Protein AF-A0A392V4J9-F1 (afdb_monomer_lite)

Radius of gyration: 17.11 Å; chains: 1; bounding box: 36×33×45 Å

Organism: NCBI:txid97028

Sequence (66 aa):
MENAIDVWNDLKERFSQADLIRIAELQQELHALKQDSRTVTEFYSGLKLIWEELEIYLPMPNCSCR

pLDDT: mean 89.19, std 9.75, range [51.12, 98.06]

Secondary structure (DSSP, 8-state):
--SHHHHHHHHHHHHHHHHHHHHHHHHHHHHH---TTS-HHHHHHHHHHHHHHHHHHSPPP-----

Foldseek 3Di:
DPDPVVVVVVVCVVVVVVLVVVLVVLVVQLVPQDCPVPDPVVSVVSNVVSVVVNCVSVPDPPPPPD

InterPro domains:
  IPR005162 Retrotransposon-derived protein PEG10, N-terminal capsid-like domain [PF03732] (4-55)

Structure (mmCIF, N/CA/C/O backbone):
data_AF-A0A392V4J9-F1
#
_entry.id   AF-A0A392V4J9-F1
#
loop_
_atom_site.group_PDB
_atom_site.id
_atom_site.type_symbol
_atom_site.label_atom_id
_atom_site.label_alt_id
_atom_site.label_comp_id
_atom_site.label_asym_id
_atom_site.label_entity_id
_atom_site.label_seq_id
_atom_site.pdbx_PDB_ins_code
_atom_site.Cartn_x
_atom_site.Cartn_y
_atom_site.Cartn_z
_atom_site.occupancy
_atom_site.B_iso_or_equiv
_atom_site.auth_seq_id
_atom_site.auth_comp_id
_atom_site.auth_asym_id
_atom_site.auth_atom_id
_atom_site.pdbx_PDB_model_num
ATOM 1 N N . MET A 1 1 ? 20.524 -3.801 -26.955 1.00 60.91 1 MET A N 1
ATOM 2 C CA . MET A 1 1 ? 20.825 -2.769 -25.942 1.00 60.91 1 MET A CA 1
ATOM 3 C C . MET A 1 1 ? 22.098 -2.078 -26.380 1.00 60.91 1 MET A C 1
ATOM 5 O O . MET A 1 1 ? 23.178 -2.518 -26.010 1.00 60.91 1 MET A O 1
ATOM 9 N N . GLU A 1 2 ? 21.975 -1.078 -27.248 1.00 75.69 2 GLU A N 1
ATOM 10 C CA . GLU A 1 2 ? 23.137 -0.371 -27.816 1.00 75.69 2 GLU A CA 1
ATOM 11 C C . GLU A 1 2 ? 23.254 1.070 -27.298 1.00 75.69 2 GLU A C 1
ATOM 13 O O . GLU A 1 2 ? 24.262 1.732 -27.526 1.00 75.69 2 GLU A O 1
ATOM 18 N N . ASN A 1 3 ? 22.267 1.555 -26.538 1.00 89.44 3 ASN A N 1
ATOM 19 C CA . ASN A 1 3 ? 22.310 2.863 -25.891 1.00 89.44 3 ASN A CA 1
ATOM 20 C C . ASN A 1 3 ? 21.558 2.860 -24.542 1.00 89.44 3 ASN A C 1
ATOM 22 O O . ASN A 1 3 ? 20.834 1.922 -24.206 1.00 89.44 3 ASN A O 1
ATOM 26 N N . ALA A 1 4 ? 21.733 3.929 -23.759 1.00 90.81 4 ALA A N 1
ATOM 27 C CA . ALA A 1 4 ? 21.128 4.066 -22.431 1.00 90.81 4 ALA A CA 1
ATOM 28 C C . ALA A 1 4 ? 19.585 4.058 -22.444 1.00 90.81 4 ALA A C 1
ATOM 30 O O . ALA A 1 4 ? 18.972 3.659 -21.456 1.00 90.81 4 ALA A O 1
ATOM 31 N N . ILE A 1 5 ? 18.956 4.466 -23.552 1.00 92.56 5 ILE A N 1
ATOM 32 C CA . ILE A 1 5 ? 17.494 4.500 -23.693 1.00 92.56 5 ILE A CA 1
ATOM 33 C C . ILE A 1 5 ? 16.939 3.077 -23.800 1.00 92.56 5 ILE A C 1
ATOM 35 O O . ILE A 1 5 ? 15.941 2.773 -23.154 1.00 92.56 5 ILE A O 1
ATOM 39 N N . ASP A 1 6 ? 17.600 2.187 -24.542 1.00 93.94 6 ASP A N 1
ATOM 40 C CA . ASP A 1 6 ? 17.185 0.782 -24.649 1.00 93.94 6 ASP A CA 1
ATOM 41 C C . ASP A 1 6 ? 17.205 0.085 -23.283 1.00 93.94 6 ASP A C 1
ATOM 43 O O . ASP A 1 6 ? 16.283 -0.652 -22.943 1.00 93.94 6 ASP A O 1
ATOM 47 N N . VAL A 1 7 ? 18.254 0.341 -22.491 1.00 91.88 7 VAL A N 1
ATOM 48 C CA . VAL A 1 7 ? 18.399 -0.208 -21.134 1.00 91.88 7 VAL A CA 1
ATOM 49 C C . VAL A 1 7 ? 17.305 0.345 -20.221 1.00 91.88 7 VAL A C 1
ATOM 51 O O . VAL A 1 7 ? 16.671 -0.411 -19.492 1.00 91.88 7 VAL A O 1
ATOM 54 N N . TRP A 1 8 ? 17.041 1.653 -20.280 1.00 91.88 8 TRP A N 1
ATOM 55 C CA . TRP A 1 8 ? 15.960 2.273 -19.514 1.00 91.88 8 TRP A CA 1
ATOM 56 C C . TRP A 1 8 ? 14.581 1.710 -19.880 1.00 91.88 8 TRP A C 1
ATOM 58 O O . TRP A 1 8 ? 13.770 1.454 -18.993 1.00 91.88 8 TRP A O 1
ATOM 68 N N . ASN A 1 9 ? 14.317 1.486 -21.167 1.00 90.44 9 ASN A N 1
ATOM 69 C CA . ASN A 1 9 ? 13.045 0.940 -21.631 1.00 90.44 9 ASN A CA 1
ATOM 70 C C . ASN A 1 9 ? 12.845 -0.517 -21.194 1.00 90.44 9 ASN A C 1
ATOM 72 O O . ASN A 1 9 ? 11.756 -0.839 -20.730 1.00 90.44 9 ASN A O 1
ATOM 76 N N . ASP A 1 10 ? 13.877 -1.365 -21.267 1.00 90.44 10 ASP A N 1
ATOM 77 C CA . ASP A 1 10 ? 13.814 -2.749 -20.765 1.00 90.44 10 ASP A CA 1
ATOM 78 C C . ASP A 1 10 ? 13.561 -2.786 -19.248 1.00 90.44 10 ASP A C 1
ATOM 80 O O . ASP A 1 10 ? 12.702 -3.531 -18.777 1.00 90.44 10 ASP A O 1
ATOM 84 N N . LEU A 1 11 ? 14.237 -1.924 -18.477 1.00 87.69 11 LEU A N 1
ATOM 85 C CA . LEU A 1 11 ? 13.972 -1.782 -17.043 1.00 87.69 11 LEU A CA 1
ATOM 86 C C . LEU A 1 11 ? 12.526 -1.342 -16.800 1.00 87.69 11 LEU A C 1
ATOM 88 O O . LEU A 1 11 ? 11.810 -1.975 -16.027 1.00 87.69 11 LEU A O 1
ATOM 92 N N . LYS A 1 12 ? 12.065 -0.295 -17.488 1.00 85.31 12 LYS A N 1
ATOM 93 C CA . LYS A 1 12 ? 10.695 0.197 -17.349 1.00 85.31 12 LYS A CA 1
ATOM 94 C C . LYS A 1 12 ? 9.670 -0.880 -17.699 1.00 85.31 12 LYS A C 1
ATOM 96 O O . LYS A 1 12 ? 8.704 -1.036 -16.966 1.00 85.31 12 LYS A O 1
ATOM 101 N N . GLU A 1 13 ? 9.863 -1.641 -18.770 1.00 86.94 13 GLU A N 1
ATOM 102 C CA . GLU A 1 13 ? 8.946 -2.714 -19.161 1.00 86.94 13 GLU A CA 1
ATOM 103 C C . GLU A 1 13 ? 8.862 -3.807 -18.087 1.00 86.94 13 GLU A C 1
ATOM 105 O O . GLU A 1 13 ? 7.763 -4.183 -17.678 1.00 86.94 13 GLU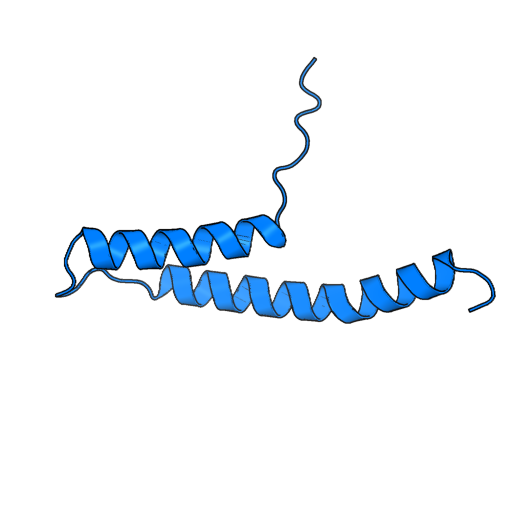 A O 1
ATOM 110 N N . ARG A 1 14 ? 10.008 -4.257 -17.562 1.00 86.38 14 ARG A N 1
ATOM 111 C CA . ARG A 1 14 ? 10.058 -5.295 -16.522 1.00 86.38 14 ARG A CA 1
ATOM 112 C C . ARG A 1 14 ? 9.476 -4.827 -15.194 1.00 86.38 14 ARG A C 1
ATOM 114 O O . ARG A 1 14 ? 8.704 -5.557 -14.577 1.00 86.38 14 ARG A O 1
ATOM 121 N N . PHE A 1 15 ? 9.842 -3.626 -14.752 1.00 81.00 15 PHE A N 1
ATOM 122 C CA . PHE A 1 15 ? 9.421 -3.109 -13.452 1.00 81.00 15 PHE A CA 1
ATOM 123 C C . PHE A 1 15 ? 7.999 -2.537 -13.477 1.00 81.00 15 PHE A C 1
ATOM 125 O O . PHE A 1 15 ? 7.294 -2.698 -12.491 1.00 81.00 15 PHE A O 1
ATOM 132 N N . SER A 1 16 ? 7.504 -2.030 -14.613 1.00 80.38 16 SER A N 1
ATOM 133 C CA . SER A 1 16 ? 6.115 -1.546 -14.721 1.00 80.38 16 SER A CA 1
ATOM 134 C C . SER A 1 16 ? 5.065 -2.625 -14.445 1.00 80.38 16 SER A C 1
ATOM 136 O O . SER A 1 16 ? 3.999 -2.326 -13.916 1.00 80.38 16 SER A O 1
ATOM 138 N N . GLN A 1 17 ? 5.347 -3.892 -14.765 1.00 75.88 17 GLN A N 1
ATOM 139 C CA . GLN A 1 17 ? 4.447 -4.999 -14.427 1.00 75.88 17 GLN A CA 1
ATOM 140 C C . GLN A 1 17 ? 4.430 -5.272 -12.920 1.00 75.88 17 GLN A C 1
ATOM 142 O O . GLN A 1 17 ? 3.364 -5.502 -12.351 1.00 75.88 17 GLN A O 1
ATOM 147 N N . ALA A 1 18 ? 5.597 -5.221 -12.271 1.00 76.81 18 ALA A N 1
ATOM 148 C CA . ALA A 1 18 ? 5.699 -5.336 -10.819 1.00 76.81 18 ALA A CA 1
ATOM 149 C C . ALA A 1 18 ? 4.997 -4.159 -10.119 1.00 76.81 18 ALA A C 1
ATOM 151 O O . ALA A 1 18 ? 4.287 -4.375 -9.138 1.00 76.81 18 ALA A O 1
ATOM 152 N N . ASP A 1 19 ? 5.104 -2.951 -10.679 1.00 86.69 19 ASP A N 1
ATOM 153 C CA . ASP A 1 19 ? 4.387 -1.767 -10.204 1.00 86.69 19 ASP A CA 1
ATOM 154 C C . ASP A 1 19 ? 2.865 -1.983 -10.270 1.00 86.69 19 ASP A C 1
ATOM 156 O O . ASP A 1 19 ? 2.167 -1.720 -9.296 1.00 86.69 19 ASP A O 1
ATOM 160 N N . LEU A 1 20 ? 2.332 -2.544 -11.366 1.00 89.25 20 LEU A N 1
ATOM 161 C CA . LEU A 1 20 ? 0.898 -2.860 -11.485 1.00 89.25 20 LEU A CA 1
ATOM 162 C C . LEU A 1 20 ? 0.419 -3.881 -10.444 1.00 89.25 20 LEU A C 1
ATOM 164 O O . LEU A 1 20 ? -0.681 -3.735 -9.909 1.00 89.25 20 LEU A O 1
ATOM 168 N N . ILE A 1 21 ? 1.229 -4.903 -10.152 1.00 91.00 21 ILE A N 1
ATOM 169 C CA . ILE A 1 21 ? 0.919 -5.883 -9.101 1.00 91.00 21 ILE A CA 1
ATOM 170 C C . ILE A 1 21 ? 0.867 -5.180 -7.744 1.00 91.00 21 ILE A C 1
ATOM 172 O O . ILE A 1 21 ? -0.119 -5.333 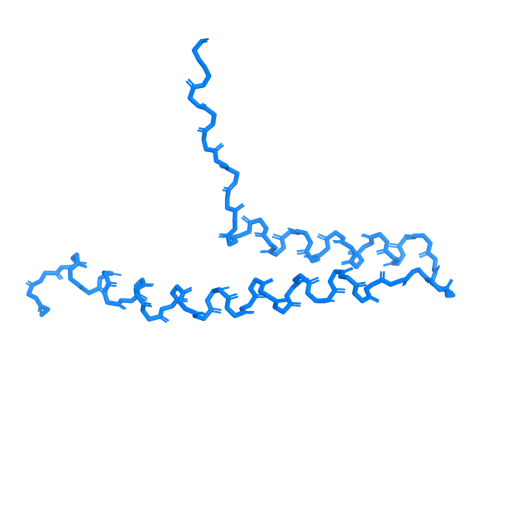-7.024 1.00 91.00 21 ILE A O 1
ATOM 176 N N . ARG A 1 22 ? 1.869 -4.352 -7.424 1.00 92.81 22 ARG A N 1
ATOM 177 C CA . ARG A 1 22 ? 1.910 -3.631 -6.147 1.00 92.81 22 ARG A CA 1
ATOM 178 C C . ARG A 1 22 ? 0.748 -2.649 -5.997 1.00 92.81 22 ARG A C 1
ATOM 180 O O . ARG A 1 22 ? 0.146 -2.580 -4.931 1.00 92.81 22 ARG A O 1
ATOM 187 N N . ILE A 1 23 ? 0.368 -1.944 -7.064 1.00 93.75 23 ILE A N 1
ATOM 188 C CA . ILE A 1 23 ? -0.829 -1.086 -7.072 1.00 93.75 23 ILE A CA 1
ATOM 189 C C . ILE A 1 23 ? -2.083 -1.905 -6.739 1.00 93.75 23 ILE A C 1
ATOM 191 O O . ILE A 1 23 ? -2.901 -1.465 -5.932 1.00 93.75 23 ILE A O 1
ATOM 195 N N . ALA A 1 24 ? -2.246 -3.090 -7.335 1.00 94.62 24 ALA A N 1
ATOM 196 C CA . ALA A 1 24 ? -3.399 -3.946 -7.070 1.00 94.62 24 ALA A CA 1
ATOM 197 C C . ALA A 1 24 ? -3.423 -4.454 -5.617 1.00 94.62 24 ALA A C 1
ATOM 199 O O . ALA A 1 24 ? -4.485 -4.472 -4.994 1.00 94.62 24 ALA A O 1
ATOM 200 N N . GLU A 1 25 ? -2.267 -4.818 -5.057 1.00 95.88 25 GLU A N 1
ATOM 201 C CA . GLU A 1 25 ? -2.130 -5.181 -3.640 1.00 95.88 25 GLU A CA 1
ATOM 202 C C . GLU A 1 25 ? -2.521 -4.017 -2.725 1.00 95.88 25 GLU A C 1
ATOM 204 O O . GLU A 1 25 ? -3.371 -4.184 -1.854 1.00 95.88 25 GLU A O 1
ATOM 209 N N . LEU A 1 26 ? -1.992 -2.815 -2.971 1.00 96.31 26 LEU A N 1
ATOM 210 C CA . LEU A 1 26 ? -2.324 -1.610 -2.205 1.00 96.31 26 LEU A CA 1
ATOM 211 C C . LEU A 1 26 ? -3.819 -1.274 -2.271 1.00 96.31 26 LEU A C 1
ATOM 213 O O . LEU A 1 26 ? -4.421 -0.902 -1.265 1.00 96.31 26 LEU A O 1
ATOM 217 N N . GLN A 1 27 ? -4.451 -1.442 -3.435 1.00 95.62 27 GLN A N 1
ATOM 218 C CA . GLN A 1 27 ? -5.900 -1.283 -3.580 1.00 95.62 27 GLN A CA 1
ATOM 219 C C . GLN A 1 27 ? -6.668 -2.317 -2.749 1.00 95.62 27 GLN A C 1
ATOM 221 O O . GLN A 1 27 ? -7.659 -1.974 -2.104 1.00 95.62 27 GLN A O 1
ATOM 226 N N . GLN A 1 28 ? -6.221 -3.574 -2.723 1.00 97.38 28 GLN A N 1
ATOM 227 C CA . GLN A 1 28 ? -6.824 -4.605 -1.876 1.00 97.38 28 GLN A CA 1
ATOM 228 C C . GLN A 1 28 ? -6.644 -4.303 -0.386 1.00 97.38 28 GLN A C 1
ATOM 230 O O . GLN A 1 28 ? -7.611 -4.415 0.367 1.00 97.38 28 GLN A O 1
ATOM 235 N N . GLU A 1 29 ? -5.450 -3.879 0.034 1.00 97.19 29 GLU A N 1
ATOM 236 C CA . GLU A 1 29 ? -5.167 -3.440 1.404 1.00 97.19 29 GLU A CA 1
ATOM 237 C C . GLU A 1 29 ? -6.0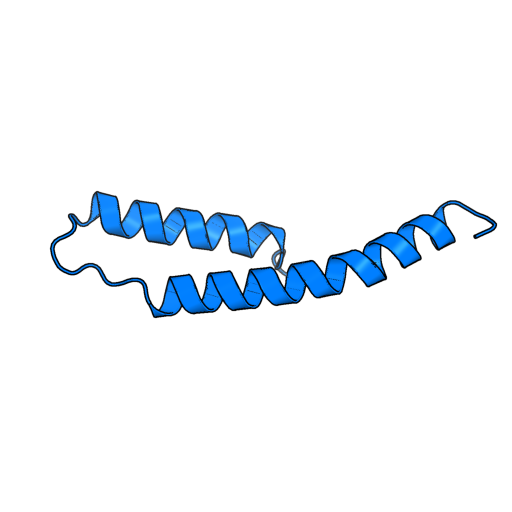89 -2.278 1.803 1.00 97.19 29 GLU A C 1
ATOM 239 O O . GLU A 1 29 ? -6.717 -2.321 2.863 1.00 97.19 29 GLU A O 1
ATOM 244 N N . LEU A 1 30 ? -6.254 -1.286 0.919 1.00 96.31 30 LEU A N 1
ATOM 245 C CA . LEU A 1 30 ? -7.158 -0.153 1.114 1.00 96.31 30 LEU A CA 1
ATOM 246 C C . LEU A 1 30 ? -8.619 -0.600 1.266 1.00 96.31 30 LEU A C 1
ATOM 248 O O . LEU A 1 30 ? -9.314 -0.138 2.168 1.00 96.31 30 LEU A O 1
ATOM 252 N N . HIS A 1 31 ? -9.091 -1.507 0.406 1.00 96.31 31 HIS A N 1
ATOM 253 C CA . HIS A 1 31 ? -10.455 -2.042 0.469 1.00 96.31 31 HIS A CA 1
ATOM 254 C C . HIS A 1 31 ? -10.703 -2.915 1.704 1.00 96.31 31 HIS A C 1
ATOM 256 O O . HIS A 1 31 ? -11.827 -2.968 2.212 1.00 96.31 31 HIS A O 1
ATOM 262 N N . ALA A 1 32 ? -9.674 -3.611 2.182 1.00 96.81 32 ALA A N 1
ATOM 263 C CA . ALA A 1 32 ? -9.737 -4.431 3.383 1.00 96.81 32 ALA A CA 1
ATOM 264 C C . ALA A 1 32 ? -9.624 -3.603 4.673 1.00 96.81 32 ALA A C 1
ATOM 266 O O . ALA A 1 32 ? -10.043 -4.078 5.732 1.00 96.81 32 ALA A O 1
ATOM 26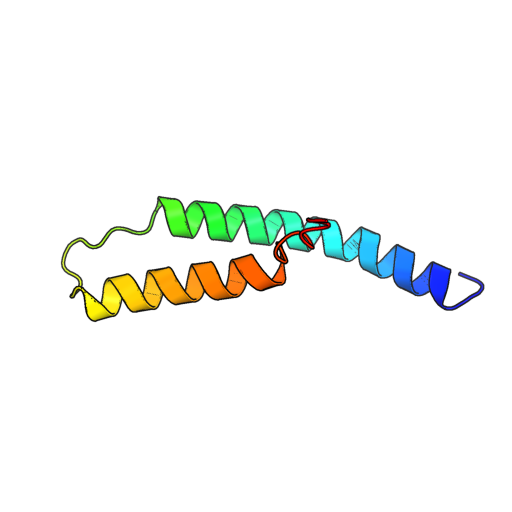7 N N . LEU A 1 33 ? -9.079 -2.382 4.605 1.00 96.31 33 LEU A N 1
ATOM 268 C CA . LEU A 1 33 ? -8.869 -1.525 5.764 1.00 96.31 33 LEU A CA 1
ATOM 269 C C . LEU A 1 33 ? -10.207 -1.117 6.394 1.00 96.31 33 LEU A C 1
ATOM 271 O O . LEU A 1 33 ? -11.014 -0.388 5.818 1.00 96.31 33 LEU A O 1
ATOM 275 N N . LYS A 1 34 ? -10.417 -1.554 7.636 1.00 95.94 34 LYS A N 1
ATOM 276 C CA . LYS A 1 34 ? -11.561 -1.183 8.471 1.00 95.94 34 LYS A CA 1
ATOM 277 C C . LYS A 1 34 ? -11.068 -0.593 9.782 1.00 95.94 34 LYS A C 1
ATOM 279 O O . LYS A 1 34 ? -10.004 -0.958 10.282 1.00 95.94 34 LYS A O 1
ATOM 284 N N . GLN A 1 35 ? -11.833 0.353 10.321 1.00 94.69 35 GLN A N 1
ATOM 285 C CA . GLN A 1 35 ? -11.496 0.982 11.596 1.00 94.69 35 GLN A CA 1
ATOM 286 C C . GLN A 1 35 ? -11.641 -0.008 12.758 1.00 94.69 35 GLN A C 1
ATOM 288 O O . GLN A 1 35 ? -10.764 -0.060 13.613 1.00 94.69 35 GLN A O 1
ATOM 293 N N . ASP A 1 36 ? -12.698 -0.823 12.761 1.00 95.06 36 ASP A N 1
ATOM 294 C CA . ASP A 1 36 ? -12.998 -1.814 13.800 1.00 95.06 36 ASP A CA 1
ATOM 295 C C . ASP A 1 36 ? -12.794 -1.250 15.221 1.00 95.06 36 ASP A C 1
ATOM 297 O O . ASP A 1 36 ? -13.398 -0.243 15.587 1.00 95.06 36 ASP A O 1
ATOM 301 N N . SER A 1 37 ? -11.939 -1.884 16.024 1.00 96.69 37 SER A N 1
ATOM 302 C CA . SER A 1 37 ? -11.602 -1.463 17.385 1.00 96.69 37 SER A CA 1
ATOM 303 C C . SER A 1 37 ? -10.416 -0.494 17.462 1.00 96.69 37 SER A C 1
ATOM 305 O O . SER A 1 37 ? -9.970 -0.182 18.565 1.00 96.69 37 SER A O 1
ATOM 307 N N . ARG A 1 38 ? -9.855 -0.060 16.325 1.00 96.06 38 ARG A N 1
ATOM 308 C CA . ARG A 1 38 ? -8.718 0.870 16.276 1.00 96.06 38 ARG A CA 1
ATOM 309 C C . ARG A 1 38 ? -9.185 2.284 16.596 1.00 96.06 38 ARG A C 1
ATOM 311 O O . ARG A 1 38 ? -10.304 2.689 16.266 1.00 96.06 38 ARG A O 1
ATOM 318 N N . THR A 1 39 ? -8.301 3.070 17.196 1.00 98.06 39 THR A N 1
ATOM 319 C CA . THR A 1 39 ? -8.540 4.506 17.347 1.00 98.06 39 THR A CA 1
ATOM 320 C C . THR A 1 39 ? -8.578 5.189 15.978 1.00 98.06 39 THR A C 1
ATOM 322 O O . THR A 1 39 ? -8.014 4.703 14.995 1.00 98.06 39 THR A O 1
ATOM 325 N N . VAL A 1 40 ? -9.212 6.363 15.913 1.00 97.44 40 VAL A N 1
ATOM 326 C CA . VAL A 1 40 ? -9.251 7.179 14.687 1.00 97.44 40 VAL A CA 1
ATOM 327 C C . VAL A 1 40 ? -7.837 7.487 14.190 1.00 97.44 40 VAL A C 1
ATOM 329 O O . VAL A 1 40 ? -7.576 7.400 12.994 1.00 97.44 40 VAL A O 1
ATOM 332 N N . THR A 1 41 ? -6.913 7.789 15.103 1.00 98.00 41 THR A N 1
ATOM 333 C CA . THR A 1 41 ? -5.517 8.095 14.772 1.00 98.00 41 THR A CA 1
ATOM 334 C C . THR A 1 41 ? -4.810 6.902 14.136 1.00 98.00 41 THR A C 1
ATOM 336 O O . THR A 1 41 ? -4.131 7.069 13.126 1.00 98.00 41 THR A O 1
ATOM 339 N N . GLU A 1 42 ? -4.982 5.697 14.683 1.00 97.19 42 GLU A N 1
ATOM 340 C CA . GLU A 1 42 ? -4.360 4.478 14.149 1.00 97.19 42 GLU A CA 1
ATOM 341 C C . GLU A 1 42 ? -4.931 4.113 12.779 1.00 97.19 42 GLU A C 1
ATOM 343 O O . GLU A 1 42 ? -4.176 3.826 11.849 1.00 97.19 42 GLU A O 1
ATOM 348 N N . PHE A 1 43 ? -6.257 4.169 12.629 1.00 98.06 43 PHE A N 1
ATOM 349 C CA . PHE A 1 43 ? -6.907 3.917 11.346 1.00 98.06 43 PHE A CA 1
ATOM 350 C C . PHE A 1 43 ? -6.464 4.926 10.282 1.00 98.06 43 PHE A C 1
ATOM 352 O O . PHE A 1 43 ? -6.054 4.527 9.194 1.00 98.06 43 PHE A O 1
ATOM 359 N N . TYR A 1 44 ? -6.492 6.221 10.605 1.00 97.50 44 TYR A N 1
ATOM 360 C CA . TYR A 1 44 ? -6.110 7.273 9.668 1.00 97.50 44 TYR A CA 1
ATOM 361 C C . TYR A 1 44 ? -4.628 7.203 9.291 1.00 97.50 44 TYR A C 1
ATOM 363 O O . TYR A 1 44 ? -4.288 7.398 8.130 1.00 97.50 44 TYR A O 1
ATOM 371 N N . SER A 1 45 ? -3.748 6.876 10.240 1.00 97.56 45 SER A N 1
ATOM 372 C CA . SER A 1 45 ? -2.323 6.682 9.948 1.00 97.56 45 SER A CA 1
ATOM 373 C C . SER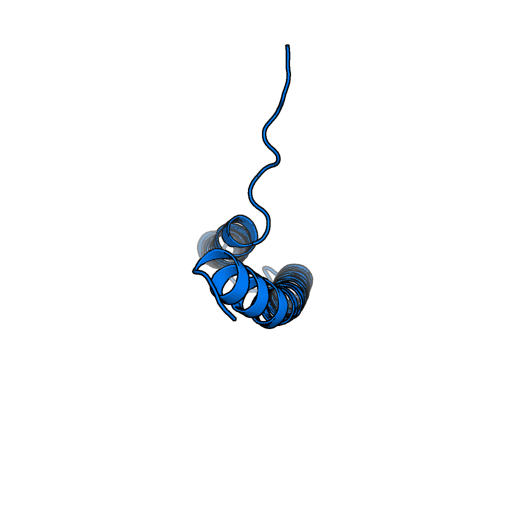 A 1 45 ? -2.110 5.535 8.957 1.00 97.56 45 SER A C 1
ATOM 375 O O . SER A 1 45 ? -1.381 5.702 7.986 1.00 97.56 45 SER A O 1
ATOM 377 N N . GLY A 1 46 ? -2.796 4.401 9.149 1.00 97.06 46 GLY A N 1
ATOM 378 C CA . GLY A 1 46 ? -2.739 3.273 8.212 1.00 97.06 46 GLY A CA 1
ATOM 379 C C . GLY A 1 46 ? -3.292 3.619 6.828 1.00 97.06 46 GLY A C 1
ATOM 380 O O . GLY A 1 46 ? -2.663 3.316 5.820 1.00 97.06 46 GLY A O 1
ATOM 381 N N . LEU A 1 47 ? -4.428 4.320 6.779 1.00 97.44 47 LEU A N 1
ATOM 382 C CA . LEU A 1 47 ? -5.008 4.826 5.534 1.00 97.44 47 LEU A CA 1
ATOM 383 C C . LEU A 1 47 ? -4.028 5.745 4.793 1.00 97.44 47 LEU A C 1
ATOM 385 O O . LEU A 1 47 ? -3.846 5.612 3.586 1.00 97.44 47 LEU A O 1
ATOM 389 N N . LYS A 1 48 ? -3.399 6.672 5.518 1.00 96.50 48 LYS A N 1
ATOM 390 C CA . LYS A 1 48 ? -2.464 7.645 4.959 1.00 96.50 48 LYS A CA 1
ATOM 391 C C . LYS A 1 48 ? -1.223 6.974 4.366 1.00 96.50 48 LYS A C 1
ATOM 393 O O . LYS A 1 48 ? -0.823 7.357 3.276 1.00 96.50 48 LYS A O 1
ATOM 398 N N . LEU A 1 49 ? -0.674 5.956 5.029 1.00 96.94 49 LEU A N 1
ATOM 399 C CA . LEU A 1 49 ? 0.479 5.208 4.516 1.00 96.94 49 LEU A CA 1
ATOM 400 C C . LEU A 1 49 ? 0.183 4.538 3.167 1.00 96.94 49 LEU A C 1
ATOM 402 O O . LEU A 1 49 ? 0.967 4.677 2.234 1.00 96.94 49 LEU A O 1
ATOM 406 N N . ILE A 1 50 ? -0.968 3.865 3.045 1.00 96.44 50 ILE A N 1
ATOM 407 C CA . ILE A 1 50 ? -1.374 3.216 1.786 1.00 96.44 50 ILE A CA 1
ATOM 408 C C . ILE A 1 50 ? -1.535 4.261 0.671 1.00 96.44 50 ILE A C 1
ATOM 410 O O . ILE A 1 50 ? -1.124 4.032 -0.466 1.00 96.44 50 ILE A O 1
ATOM 414 N N . TRP A 1 51 ? -2.110 5.424 0.994 1.00 94.19 51 TRP A N 1
ATOM 415 C CA . TRP A 1 51 ? -2.272 6.521 0.038 1.00 94.19 51 TRP A CA 1
ATOM 416 C C . TRP A 1 51 ? -0.946 7.119 -0.432 1.00 94.19 51 TRP A C 1
ATOM 418 O O . TRP A 1 51 ? -0.765 7.291 -1.634 1.00 94.19 51 TRP A O 1
ATOM 428 N N . GLU A 1 52 ? -0.022 7.406 0.485 1.00 93.94 52 GLU A N 1
ATOM 429 C CA . GLU A 1 52 ? 1.303 7.941 0.147 1.00 93.94 52 GLU A CA 1
ATOM 430 C C . GLU A 1 52 ? 2.087 6.969 -0.747 1.00 93.94 52 GLU A C 1
ATOM 432 O O . GLU A 1 52 ? 2.777 7.401 -1.668 1.00 93.94 52 GLU A O 1
ATOM 437 N N . GLU A 1 53 ? 1.946 5.658 -0.534 1.00 94.00 53 GLU A N 1
ATOM 438 C CA . GLU A 1 53 ? 2.578 4.659 -1.397 1.00 94.00 53 GLU A CA 1
ATOM 439 C C . GLU A 1 53 ? 1.930 4.608 -2.792 1.00 94.00 53 GLU A C 1
ATOM 441 O O . GLU A 1 53 ? 2.637 4.578 -3.800 1.00 94.00 53 GLU A O 1
ATOM 446 N N . LEU A 1 54 ? 0.597 4.672 -2.886 1.00 91.81 54 LEU A N 1
ATOM 447 C CA . LEU A 1 54 ? -0.107 4.717 -4.175 1.00 91.81 54 LEU A CA 1
ATOM 448 C C . LEU A 1 54 ? 0.280 5.939 -5.023 1.00 91.81 54 LEU A C 1
ATOM 450 O O . LEU A 1 54 ? 0.387 5.814 -6.245 1.00 91.81 54 LEU A O 1
ATOM 454 N N . GLU A 1 55 ? 0.522 7.099 -4.406 1.00 89.69 55 GLU A N 1
ATOM 455 C CA . GLU A 1 55 ? 0.943 8.323 -5.107 1.00 89.69 55 GLU A CA 1
ATOM 456 C C . GLU A 1 55 ? 2.303 8.183 -5.812 1.00 89.69 55 GLU A C 1
ATOM 458 O O . GLU A 1 55 ? 2.534 8.845 -6.827 1.00 89.69 55 GLU A O 1
ATOM 463 N N . ILE A 1 56 ? 3.186 7.295 -5.335 1.00 89.25 56 ILE A N 1
ATOM 464 C CA . ILE A 1 56 ? 4.477 7.004 -5.986 1.00 89.25 56 ILE A CA 1
ATOM 465 C C . ILE A 1 56 ? 4.251 6.361 -7.360 1.00 89.25 56 ILE A C 1
ATOM 467 O O . ILE A 1 56 ? 4.956 6.669 -8.323 1.00 89.25 56 ILE A O 1
ATOM 471 N N . TYR A 1 57 ? 3.258 5.477 -7.450 1.00 86.88 57 TYR A N 1
ATOM 472 C CA . TYR A 1 57 ? 2.965 4.694 -8.649 1.00 86.88 57 TYR A CA 1
ATOM 473 C C . TYR A 1 57 ? 1.977 5.379 -9.598 1.00 86.88 57 TYR A C 1
ATOM 475 O O . TYR A 1 57 ? 2.037 5.186 -10.814 1.00 86.88 57 TYR A O 1
ATOM 483 N N . LEU A 1 58 ? 1.066 6.186 -9.054 1.00 81.38 58 LEU A N 1
ATOM 484 C CA . LEU A 1 58 ? 0.061 6.946 -9.790 1.00 81.38 58 LEU A CA 1
ATOM 485 C C . LEU A 1 58 ? 0.285 8.444 -9.562 1.00 81.38 58 LEU A C 1
ATOM 487 O O . LEU A 1 58 ? -0.528 9.090 -8.893 1.00 81.38 58 LEU A O 1
ATOM 491 N N . PRO A 1 59 ? 1.373 9.019 -10.110 1.00 74.62 59 PRO A N 1
ATOM 492 C CA . PRO A 1 59 ? 1.610 10.443 -9.973 1.00 74.62 59 PRO A CA 1
ATOM 493 C C . PRO A 1 59 ? 0.419 11.203 -10.552 1.00 74.62 59 PRO A C 1
ATOM 495 O O . PRO A 1 59 ? -0.080 10.872 -11.634 1.00 74.62 59 PRO A O 1
ATOM 498 N N . MET A 1 60 ? -0.035 12.224 -9.819 1.00 70.06 60 MET A N 1
ATOM 499 C CA . MET A 1 60 ? -1.150 13.066 -10.242 1.00 70.06 60 MET A CA 1
ATOM 500 C C . MET A 1 60 ? -0.930 13.520 -11.690 1.00 70.06 60 MET A C 1
ATOM 502 O O . MET A 1 60 ? 0.141 14.050 -12.009 1.00 70.06 60 MET A O 1
ATOM 506 N N . PRO A 1 61 ? -1.912 13.311 -12.584 1.00 74.38 61 PRO A N 1
ATOM 507 C CA . PRO A 1 61 ? -1.762 13.727 -13.964 1.00 74.38 61 PRO A CA 1
ATOM 508 C C . PRO A 1 61 ? -1.511 15.234 -13.996 1.00 74.38 61 PRO A C 1
ATOM 510 O O . PRO A 1 61 ? -2.223 16.010 -13.355 1.00 74.38 61 PRO A O 1
ATOM 513 N N . ASN A 1 62 ? -0.487 15.650 -14.743 1.00 68.00 62 ASN A N 1
ATOM 514 C CA . ASN A 1 62 ? -0.198 17.066 -14.938 1.00 68.00 62 ASN A CA 1
ATOM 515 C C . ASN A 1 62 ? -1.437 17.741 -15.552 1.00 68.00 62 ASN A C 1
ATOM 517 O O . ASN A 1 62 ? -1.772 17.485 -16.710 1.00 68.00 62 ASN A O 1
ATOM 521 N N . CYS A 1 63 ? -2.125 18.593 -14.782 1.00 79.38 63 CYS A N 1
ATOM 522 C CA . CYS A 1 63 ? -3.231 19.415 -15.286 1.00 79.38 63 CYS A CA 1
ATOM 523 C C . CYS A 1 63 ? -2.642 20.337 -16.358 1.00 79.38 63 CYS A C 1
ATOM 525 O O . CYS A 1 63 ? -1.881 21.249 -16.047 1.00 79.38 63 CYS A O 1
ATOM 527 N N . SER A 1 64 ? -2.999 20.136 -17.624 1.00 79.38 64 SER A N 1
ATOM 528 C CA . SER A 1 64 ? -2.662 21.068 -18.709 1.00 79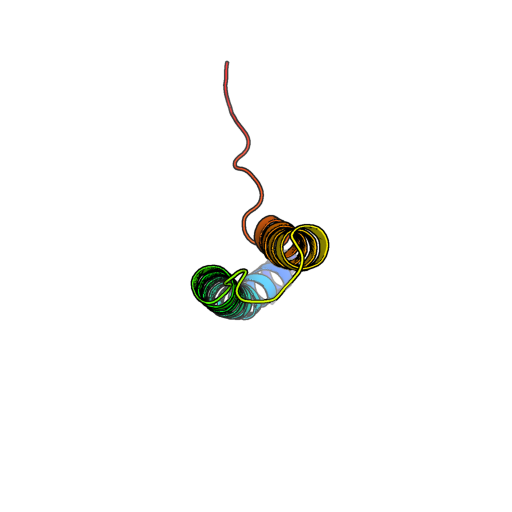.38 64 SER A CA 1
ATOM 529 C C . SER A 1 64 ? -3.671 22.218 -18.800 1.00 79.38 64 SER A C 1
ATOM 531 O O . SER A 1 64 ? -3.975 22.709 -19.887 1.00 79.38 64 SER A O 1
ATOM 533 N N . CYS A 1 65 ? -4.260 22.574 -17.665 1.00 77.50 65 CYS A N 1
ATOM 534 C CA . CYS A 1 65 ? -5.377 23.490 -17.552 1.00 77.50 65 CYS A CA 1
ATOM 535 C C . CYS A 1 65 ? -4.886 24.891 -17.954 1.00 77.50 65 CYS A C 1
ATOM 537 O O . CYS A 1 65 ? -4.021 25.455 -17.286 1.00 77.50 65 CYS A O 1
ATOM 539 N N . ARG A 1 66 ? -5.355 25.368 -19.118 1.00 51.12 66 ARG A N 1
ATOM 540 C CA . ARG A 1 66 ? -5.062 26.695 -19.682 1.00 51.12 66 ARG A CA 1
ATOM 541 C C . ARG A 1 66 ? -6.044 27.734 -19.173 1.00 51.12 66 ARG A C 1
ATOM 543 O O . ARG A 1 66 ? -7.239 27.382 -19.068 1.00 51.12 66 ARG A O 1
#